Protein AF-I2Q8H4-F1 (afdb_monomer)

Mean predicted aligned error: 9.24 Å

Solvent-accessible surface area (backbone atoms only — not comparable to full-atom values): 9081 Å² total; per-residue (Å²): 137,84,80,82,75,83,84,77,71,78,81,78,72,51,27,61,53,22,25,52,50,43,38,54,47,70,70,31,62,71,54,42,60,50,36,72,70,69,78,49,71,54,50,56,51,51,50,57,32,46,70,39,22,42,71,36,86,53,64,65,53,25,13,58,38,63,48,64,66,92,49,99,70,71,57,68,69,54,56,49,41,23,52,50,35,52,52,40,45,76,37,69,50,54,69,72,57,47,51,44,61,73,73,58,56,62,38,49,61,64,56,32,50,51,30,48,52,49,50,60,50,44,73,69,32,66,68,53,43,51,36,36,76,69,62,32,62,67,46,41,26,54,51,50,57,32,49,51,51,56,71,42,52,62,52,77,78,79,84,123

pLDDT: mean 84.38, std 12.55, range [38.41, 96.88]

Structure (mmCIF, N/CA/C/O backbone):
data_AF-I2Q8H4-F1
#
_entry.id   AF-I2Q8H4-F1
#
loop_
_atom_site.group_PDB
_atom_site.id
_atom_site.type_symbol
_atom_site.label_atom_id
_atom_site.label_alt_id
_atom_site.label_comp_id
_atom_site.label_asym_id
_atom_site.label_entity_id
_atom_site.label_seq_id
_atom_site.pdbx_PDB_ins_code
_atom_site.Cartn_x
_atom_site.Cartn_y
_atom_site.Cartn_z
_atom_site.occupancy
_atom_site.B_iso_or_equiv
_atom_site.auth_seq_id
_atom_site.auth_comp_id
_atom_site.auth_asym_id
_atom_site.auth_atom_id
_atom_site.pdbx_PDB_model_num
ATOM 1 N N . MET A 1 1 ? 1.848 -14.559 -56.589 1.00 42.25 1 MET A N 1
ATOM 2 C CA . MET A 1 1 ? 2.953 -14.254 -55.659 1.00 42.25 1 MET A CA 1
ATOM 3 C C . MET A 1 1 ? 2.357 -13.409 -54.553 1.00 42.25 1 MET A C 1
ATOM 5 O O . MET A 1 1 ? 2.029 -12.260 -54.800 1.00 42.25 1 MET A O 1
ATOM 9 N N . THR A 1 2 ? 2.059 -14.014 -53.408 1.00 45.06 2 THR A N 1
ATOM 10 C CA . THR A 1 2 ? 1.547 -13.309 -52.228 1.00 45.06 2 THR A CA 1
ATOM 11 C C . THR A 1 2 ? 2.749 -12.863 -51.408 1.00 45.06 2 THR A C 1
ATOM 13 O O . THR A 1 2 ? 3.544 -13.693 -50.973 1.00 45.06 2 THR A O 1
ATOM 16 N N . GLU A 1 3 ? 2.917 -11.553 -51.277 1.00 45.91 3 GLU A N 1
ATOM 17 C CA . GLU A 1 3 ? 3.974 -10.923 -50.488 1.00 45.91 3 GLU A CA 1
ATOM 18 C C . GLU A 1 3 ? 3.728 -11.195 -48.988 1.00 45.91 3 GLU A C 1
ATOM 20 O O . GLU A 1 3 ? 2.587 -11.054 -48.532 1.00 45.91 3 GLU A O 1
ATOM 25 N N . PRO A 1 4 ? 4.730 -11.644 -48.209 1.00 49.03 4 PRO A N 1
ATOM 26 C CA . PRO A 1 4 ? 4.545 -11.887 -46.785 1.00 49.03 4 PRO A CA 1
ATOM 27 C C . PRO A 1 4 ? 4.414 -10.550 -46.046 1.00 49.03 4 PRO A C 1
ATOM 29 O O . PRO A 1 4 ? 5.318 -9.718 -46.084 1.00 49.03 4 PRO A O 1
ATOM 32 N N . GLN A 1 5 ? 3.282 -10.348 -45.366 1.00 43.72 5 GLN A N 1
ATOM 33 C CA . GLN A 1 5 ? 3.080 -9.185 -44.502 1.00 43.72 5 GLN A CA 1
ATOM 34 C C . GLN A 1 5 ? 4.113 -9.190 -43.359 1.00 43.72 5 GLN A C 1
ATOM 36 O O . GLN A 1 5 ? 4.348 -10.247 -42.762 1.00 43.72 5 GLN A O 1
ATOM 41 N N . PRO A 1 6 ? 4.721 -8.038 -43.022 1.00 51.84 6 PRO A N 1
ATOM 42 C CA . PRO A 1 6 ? 5.636 -7.943 -41.895 1.00 51.84 6 PRO A CA 1
ATOM 43 C C . PRO A 1 6 ? 4.886 -8.247 -40.596 1.00 51.84 6 PRO A C 1
ATOM 45 O O . PRO A 1 6 ? 3.866 -7.632 -40.280 1.00 51.84 6 PRO A O 1
ATOM 48 N N . ILE A 1 7 ? 5.405 -9.213 -39.842 1.00 47.25 7 ILE A N 1
ATOM 49 C CA . ILE A 1 7 ? 4.930 -9.553 -38.504 1.00 47.25 7 ILE A CA 1
ATOM 50 C C . ILE A 1 7 ? 5.261 -8.349 -37.614 1.00 47.25 7 ILE A C 1
ATOM 52 O O . ILE A 1 7 ? 6.420 -8.135 -37.266 1.00 47.25 7 ILE A O 1
ATOM 56 N N . GLN A 1 8 ? 4.269 -7.518 -37.295 1.00 44.16 8 GLN A N 1
ATOM 57 C CA . GLN A 1 8 ? 4.450 -6.441 -36.326 1.00 44.16 8 GLN A CA 1
ATOM 58 C C . GLN A 1 8 ? 4.549 -7.072 -34.935 1.00 44.16 8 GLN A C 1
ATOM 60 O O . GLN A 1 8 ? 3.549 -7.516 -34.371 1.00 44.16 8 GLN A O 1
ATOM 65 N N . THR A 1 9 ? 5.762 -7.161 -34.394 1.00 48.53 9 THR A N 1
ATOM 66 C CA . THR A 1 9 ? 5.971 -7.464 -32.976 1.00 48.53 9 THR A CA 1
ATOM 67 C C . THR A 1 9 ? 5.245 -6.392 -32.155 1.00 48.53 9 THR A C 1
ATOM 69 O O . THR A 1 9 ? 5.394 -5.210 -32.482 1.00 48.53 9 THR A O 1
ATOM 72 N N . PRO A 1 10 ? 4.462 -6.749 -31.118 1.00 57.88 10 PRO A N 1
ATOM 73 C CA . PRO A 1 10 ? 3.866 -5.755 -30.234 1.00 57.88 10 PRO A CA 1
ATOM 74 C C . PRO A 1 10 ? 4.953 -4.798 -29.721 1.00 57.88 10 PRO A C 1
ATOM 76 O O . PRO A 1 10 ? 6.049 -5.272 -29.395 1.00 57.88 10 PRO A O 1
ATOM 79 N N . PRO A 1 11 ? 4.698 -3.479 -29.668 1.00 69.81 11 PRO A N 1
ATOM 80 C CA . PRO A 1 11 ? 5.665 -2.535 -29.126 1.00 69.81 11 PRO A CA 1
ATOM 81 C C . PRO A 1 11 ? 6.054 -2.947 -27.702 1.00 69.81 11 PRO A C 1
ATOM 83 O O . PRO A 1 11 ? 5.214 -3.397 -26.920 1.00 69.81 11 PRO A O 1
ATOM 86 N N . ALA A 1 12 ? 7.345 -2.832 -27.384 1.00 77.38 12 ALA A N 1
ATOM 87 C CA . ALA A 1 12 ? 7.829 -3.073 -26.031 1.00 77.38 12 ALA A CA 1
ATOM 88 C C . ALA A 1 12 ? 7.147 -2.090 -25.058 1.00 77.38 12 ALA A C 1
ATOM 90 O O . ALA A 1 12 ? 6.966 -0.927 -25.431 1.00 77.38 12 ALA A O 1
ATOM 91 N N . PRO A 1 13 ? 6.781 -2.526 -23.838 1.00 85.50 13 PRO A N 1
ATOM 92 C CA . PRO A 1 13 ? 6.134 -1.648 -22.873 1.00 85.50 13 PRO A CA 1
ATOM 93 C C . PRO A 1 13 ? 7.070 -0.498 -22.495 1.00 85.50 13 PRO A C 1
ATOM 95 O O . PRO A 1 13 ? 8.285 -0.672 -22.362 1.00 85.50 13 PRO A O 1
ATOM 98 N N . THR A 1 14 ? 6.499 0.683 -22.308 1.00 90.31 14 THR A N 1
ATOM 99 C CA . THR A 1 14 ? 7.182 1.834 -21.716 1.00 90.31 14 THR A CA 1
ATOM 100 C C . THR A 1 14 ? 7.522 1.566 -20.239 1.00 90.31 14 THR A C 1
ATOM 102 O O . THR A 1 14 ? 6.947 0.662 -19.626 1.00 90.31 14 THR A O 1
ATOM 105 N N . PRO A 1 15 ? 8.446 2.335 -19.625 1.00 87.38 15 PRO A N 1
ATOM 106 C CA . PRO A 1 15 ? 8.759 2.213 -18.199 1.00 87.38 15 PRO A CA 1
ATOM 107 C C . PRO A 1 15 ? 7.532 2.249 -17.283 1.00 87.38 15 PRO A C 1
ATOM 109 O O . PRO A 1 15 ? 7.414 1.402 -16.401 1.00 87.38 15 PRO A O 1
ATOM 112 N N . ASP A 1 16 ? 6.596 3.165 -17.526 1.00 84.38 16 ASP A N 1
ATOM 113 C CA . ASP A 1 16 ? 5.398 3.312 -16.693 1.00 84.38 16 ASP A CA 1
ATOM 114 C C . ASP A 1 16 ? 4.396 2.170 -16.924 1.00 84.38 16 ASP A C 1
ATOM 116 O O . ASP A 1 16 ? 3.807 1.654 -15.974 1.00 84.38 16 ASP A O 1
ATOM 120 N N . GLU A 1 17 ? 4.264 1.684 -18.162 1.00 87.19 17 GLU A N 1
ATOM 121 C CA . GLU A 1 17 ? 3.466 0.487 -18.463 1.00 87.19 17 GLU A CA 1
ATOM 122 C C . GLU A 1 17 ? 4.059 -0.773 -17.819 1.00 87.19 17 GLU A C 1
ATOM 124 O O . GLU A 1 17 ? 3.317 -1.645 -17.365 1.00 87.19 17 GLU A O 1
ATOM 129 N N . ALA A 1 18 ? 5.388 -0.880 -17.739 1.00 88.56 18 ALA A N 1
ATOM 130 C CA . ALA A 1 18 ? 6.047 -1.992 -17.063 1.00 88.56 18 ALA A CA 1
ATOM 131 C C . ALA A 1 18 ? 5.812 -1.960 -15.546 1.00 88.56 18 ALA A C 1
ATOM 133 O O . ALA A 1 18 ? 5.579 -3.012 -14.946 1.00 88.56 18 ALA A O 1
ATOM 134 N N . VAL A 1 19 ? 5.820 -0.771 -14.934 1.00 86.44 19 VAL A N 1
ATOM 135 C CA . VAL A 1 19 ? 5.466 -0.582 -13.519 1.00 86.44 19 VAL A CA 1
ATOM 136 C C . VAL A 1 19 ? 4.012 -0.983 -13.261 1.00 86.44 19 VAL A C 1
ATOM 138 O O . VAL A 1 19 ? 3.763 -1.809 -12.381 1.00 86.44 19 VAL A O 1
ATOM 141 N N . ALA A 1 20 ? 3.070 -0.479 -14.064 1.00 87.00 20 ALA A N 1
ATOM 142 C CA . ALA A 1 20 ? 1.653 -0.824 -13.945 1.00 87.00 20 ALA A CA 1
ATOM 143 C C . ALA A 1 20 ? 1.429 -2.336 -14.094 1.00 87.00 20 ALA A C 1
ATOM 145 O O . ALA A 1 20 ? 0.773 -2.966 -13.264 1.00 87.00 20 ALA A O 1
ATOM 146 N N . LYS A 1 21 ? 2.073 -2.957 -15.088 1.00 89.75 21 LYS A N 1
ATOM 147 C CA . LYS A 1 21 ? 1.983 -4.403 -15.298 1.00 89.75 21 LYS A CA 1
ATOM 148 C C . LYS A 1 21 ? 2.563 -5.196 -14.125 1.00 89.75 21 LYS A C 1
ATOM 150 O O . LYS A 1 21 ? 1.980 -6.201 -13.730 1.00 89.75 21 LYS A O 1
ATOM 155 N N . LEU A 1 22 ? 3.682 -4.768 -13.536 1.00 89.38 22 LEU A N 1
ATOM 156 C CA . LEU A 1 22 ? 4.223 -5.404 -12.329 1.00 89.38 22 LEU A CA 1
ATOM 157 C C . LEU A 1 22 ? 3.271 -5.287 -11.135 1.00 89.38 22 LEU A C 1
ATOM 159 O O . LEU A 1 22 ? 3.144 -6.248 -10.373 1.00 89.38 22 LEU A O 1
ATOM 163 N N . ALA A 1 23 ? 2.607 -4.143 -10.965 1.00 85.12 23 ALA A N 1
ATOM 164 C CA . ALA A 1 23 ? 1.611 -3.956 -9.915 1.00 85.12 23 ALA A CA 1
ATOM 165 C C . ALA A 1 23 ? 0.420 -4.914 -10.098 1.00 85.12 23 ALA A C 1
ATOM 167 O O . ALA A 1 23 ? 0.043 -5.594 -9.142 1.00 85.12 23 ALA A O 1
ATOM 168 N N . ASP A 1 24 ? -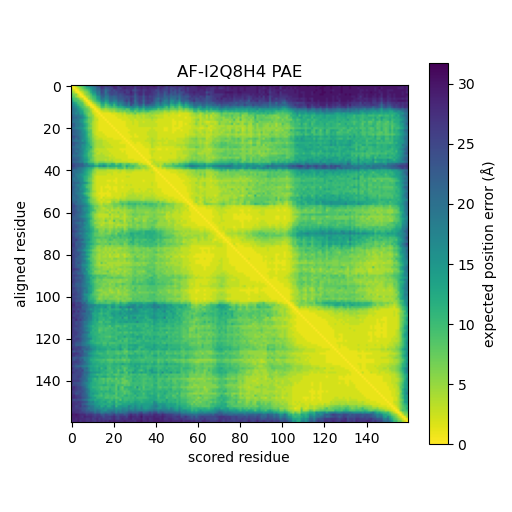0.092 -5.048 -11.323 1.00 86.94 24 ASP A N 1
ATOM 169 C CA . ASP A 1 24 ? -1.190 -5.964 -11.654 1.00 86.94 24 ASP A CA 1
ATOM 170 C C . ASP A 1 24 ? -0.810 -7.436 -11.437 1.00 86.94 24 ASP A C 1
ATOM 172 O O . ASP A 1 24 ? -1.553 -8.196 -10.812 1.00 86.94 24 ASP A O 1
ATOM 176 N N . LEU A 1 25 ? 0.374 -7.849 -11.905 1.00 88.94 25 LEU A N 1
ATOM 177 C CA . LEU A 1 25 ? 0.863 -9.223 -11.751 1.00 88.94 25 LEU A CA 1
ATOM 178 C C . LEU A 1 25 ? 1.020 -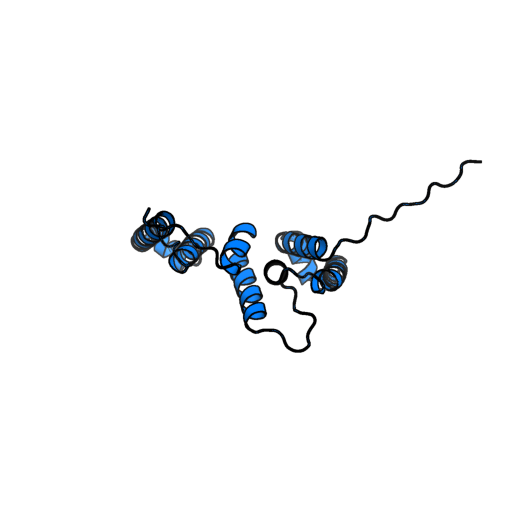9.616 -10.278 1.00 88.94 25 LEU A C 1
ATOM 180 O O . LEU A 1 25 ? 0.683 -10.738 -9.901 1.00 88.94 25 LEU A O 1
ATOM 184 N N . ARG A 1 26 ? 1.474 -8.690 -9.427 1.00 83.56 26 ARG A N 1
ATOM 185 C CA . ARG A 1 26 ? 1.598 -8.915 -7.976 1.00 83.56 26 ARG A CA 1
ATOM 186 C C . ARG A 1 26 ? 0.253 -9.013 -7.257 1.00 83.56 26 ARG A C 1
ATOM 188 O O . ARG A 1 26 ? 0.199 -9.592 -6.176 1.00 83.56 26 ARG A O 1
ATOM 195 N N . SER A 1 27 ? -0.814 -8.469 -7.832 1.00 80.06 27 SER A N 1
ATOM 196 C CA . SER A 1 27 ? -2.180 -8.652 -7.327 1.00 80.06 27 SER A CA 1
ATOM 197 C C . SER A 1 27 ? -2.809 -9.968 -7.805 1.00 80.06 27 SER A C 1
ATOM 199 O O . SER A 1 27 ? -3.830 -10.397 -7.271 1.00 80.06 27 SER A O 1
ATOM 201 N N . ASN A 1 28 ? -2.200 -10.652 -8.781 1.00 85.88 28 ASN A N 1
ATOM 202 C CA . ASN A 1 28 ? -2.651 -11.951 -9.266 1.00 85.88 28 ASN A CA 1
ATOM 203 C C . ASN A 1 28 ? -2.060 -13.092 -8.418 1.00 85.88 28 ASN A C 1
ATOM 205 O O . ASN A 1 28 ? -0.853 -13.362 -8.437 1.00 85.88 28 ASN A O 1
ATOM 209 N N . LYS A 1 29 ? -2.937 -13.801 -7.696 1.00 86.31 29 LYS A N 1
ATOM 210 C CA . LYS A 1 29 ? -2.544 -14.900 -6.807 1.00 86.31 29 LYS A CA 1
ATOM 211 C C . LYS A 1 29 ? -1.890 -16.062 -7.557 1.00 86.31 29 LYS A C 1
ATOM 213 O O . LYS A 1 29 ? -0.832 -16.526 -7.141 1.00 86.31 29 LYS A O 1
ATOM 218 N N . ASP A 1 30 ? -2.480 -16.509 -8.661 1.00 88.62 30 ASP A N 1
ATOM 219 C CA . ASP A 1 30 ? -1.964 -17.649 -9.426 1.00 88.62 30 ASP A CA 1
ATOM 220 C C . ASP A 1 30 ? -0.599 -17.333 -10.039 1.00 88.62 30 ASP A C 1
ATOM 222 O O . ASP A 1 30 ? 0.300 -18.178 -10.069 1.00 88.62 30 ASP A O 1
ATOM 226 N N . TRP A 1 31 ? -0.418 -16.099 -10.512 1.00 90.75 31 TRP A N 1
ATOM 227 C CA . TRP A 1 31 ? 0.877 -15.641 -11.000 1.00 90.75 31 TRP A CA 1
ATOM 228 C C . TRP A 1 31 ? 1.915 -15.643 -9.873 1.00 90.75 31 TRP A C 1
ATOM 230 O O . TRP A 1 31 ? 2.995 -16.212 -10.042 1.00 90.75 31 TRP A O 1
ATOM 240 N N . THR A 1 32 ? 1.564 -15.094 -8.707 1.00 88.56 32 THR A N 1
ATOM 241 C CA . THR A 1 32 ? 2.452 -15.001 -7.538 1.00 88.56 32 THR A CA 1
ATOM 242 C C . THR A 1 32 ? 2.847 -16.379 -7.011 1.00 88.56 32 THR A C 1
ATOM 244 O O . THR A 1 32 ? 4.030 -16.643 -6.803 1.00 88.56 32 THR A O 1
ATOM 247 N N . ASP A 1 33 ? 1.894 -17.301 -6.874 1.00 89.38 33 ASP A N 1
ATOM 248 C CA . ASP A 1 33 ? 2.154 -18.674 -6.432 1.00 89.38 33 ASP A CA 1
ATOM 249 C C . ASP A 1 33 ? 3.119 -19.402 -7.385 1.00 89.38 33 ASP A C 1
ATOM 251 O O . ASP A 1 33 ? 3.960 -20.189 -6.949 1.00 89.38 33 ASP A O 1
ATOM 255 N N . ASN A 1 34 ? 3.024 -19.151 -8.695 1.00 87.62 34 ASN A N 1
ATOM 256 C CA . ASN A 1 34 ? 3.934 -19.737 -9.682 1.00 87.62 34 ASN A CA 1
ATOM 257 C C . ASN A 1 34 ? 5.300 -19.045 -9.717 1.00 87.62 34 ASN A C 1
ATOM 259 O O . ASN A 1 34 ? 6.317 -19.721 -9.866 1.00 87.62 34 ASN A O 1
ATOM 263 N N . PHE A 1 35 ? 5.342 -17.729 -9.521 1.00 89.81 35 PHE A N 1
ATOM 264 C CA . PHE A 1 35 ? 6.582 -16.977 -9.363 1.00 89.81 35 PHE A CA 1
ATOM 265 C C . PHE A 1 35 ? 7.389 -17.470 -8.148 1.00 89.81 35 PHE A C 1
ATOM 267 O O . PHE A 1 35 ? 8.585 -17.736 -8.271 1.00 89.81 35 PHE A O 1
ATOM 274 N N . LEU A 1 36 ? 6.733 -17.692 -7.003 1.00 89.75 36 LEU A N 1
ATOM 275 C CA . LEU A 1 36 ? 7.368 -18.150 -5.758 1.00 89.75 36 LEU A CA 1
ATOM 276 C C . LEU A 1 36 ? 7.951 -19.570 -5.836 1.00 89.75 36 LEU A C 1
ATOM 278 O O . LEU A 1 36 ? 8.869 -19.892 -5.085 1.00 89.75 36 LEU A O 1
ATOM 282 N N . LYS A 1 37 ? 7.484 -20.412 -6.767 1.00 90.56 37 LYS A N 1
ATOM 283 C CA . LYS A 1 37 ? 8.083 -21.736 -7.036 1.00 90.56 37 LYS A CA 1
ATOM 284 C C . LYS A 1 37 ? 9.467 -21.642 -7.695 1.00 90.56 37 LYS A C 1
ATOM 286 O O . LYS A 1 37 ? 10.174 -22.643 -7.782 1.00 90.56 37 LYS A O 1
ATOM 291 N N . GLY A 1 38 ? 9.871 -20.453 -8.141 1.00 76.94 38 GLY A N 1
ATOM 292 C CA . GLY A 1 38 ? 11.274 -20.095 -8.338 1.00 76.94 38 GLY A CA 1
ATOM 293 C C . GLY A 1 38 ? 11.883 -20.410 -9.701 1.00 76.94 38 GLY A C 1
ATOM 294 O O . GLY A 1 38 ? 12.986 -19.945 -9.952 1.00 76.94 38 GLY A O 1
ATOM 295 N N . ASN A 1 39 ? 11.202 -21.125 -10.603 1.00 66.75 39 ASN A N 1
ATOM 296 C CA . ASN A 1 39 ? 11.687 -21.371 -11.967 1.00 66.75 39 ASN A CA 1
ATOM 297 C C . ASN A 1 39 ? 10.511 -21.536 -12.939 1.00 66.75 39 ASN A C 1
ATOM 299 O O . ASN A 1 39 ? 9.897 -22.598 -13.014 1.00 66.75 39 ASN A O 1
ATOM 303 N N . GLY A 1 40 ? 10.192 -20.477 -13.684 1.00 83.44 40 GLY A N 1
ATOM 304 C CA . GLY A 1 40 ? 9.094 -20.468 -14.648 1.00 83.44 40 GLY A CA 1
ATOM 305 C C . GLY A 1 40 ? 9.064 -19.191 -15.492 1.00 83.44 40 GLY A C 1
ATOM 306 O O . GLY A 1 40 ? 9.829 -18.258 -15.219 1.00 83.44 40 GLY A O 1
ATOM 307 N N . PRO A 1 41 ? 8.183 -19.119 -16.505 1.00 88.12 41 PRO A N 1
ATOM 308 C CA . PRO A 1 41 ? 8.034 -17.938 -17.357 1.00 88.12 41 PRO A CA 1
ATOM 309 C C . PRO A 1 41 ? 7.726 -16.658 -16.562 1.00 88.12 41 PRO A C 1
ATOM 311 O O . PRO A 1 41 ? 8.131 -15.579 -16.979 1.00 88.12 41 PRO A O 1
ATOM 314 N N . GLN A 1 42 ? 7.118 -16.772 -15.378 1.00 90.75 42 GLN A N 1
ATOM 315 C CA . GLN A 1 42 ? 6.835 -15.656 -14.470 1.00 90.75 42 GLN A CA 1
ATOM 316 C C . GLN A 1 42 ? 8.111 -14.996 -13.929 1.00 90.75 42 GLN A C 1
ATOM 318 O O . GLN A 1 42 ? 8.153 -13.781 -13.772 1.00 90.75 42 GLN A O 1
ATOM 323 N N . VAL A 1 43 ? 9.178 -15.766 -13.676 1.00 89.62 43 VAL A N 1
ATOM 324 C CA . VAL A 1 43 ? 10.464 -15.207 -13.217 1.00 89.62 43 VAL A CA 1
ATOM 325 C C . VAL A 1 43 ? 11.135 -14.420 -14.342 1.00 89.62 43 VAL A C 1
ATOM 327 O O . VAL A 1 43 ? 11.692 -13.351 -14.100 1.00 89.62 43 VAL A O 1
ATOM 330 N N . ALA A 1 44 ? 11.063 -14.926 -15.576 1.00 89.06 44 ALA A N 1
ATOM 331 C CA . ALA A 1 44 ? 11.578 -14.228 -16.752 1.00 89.06 44 ALA A CA 1
ATOM 332 C C . ALA A 1 44 ? 10.769 -12.956 -17.055 1.00 89.06 44 ALA A C 1
ATOM 334 O O . ALA A 1 44 ? 11.358 -11.902 -17.290 1.00 89.06 44 ALA A O 1
ATOM 335 N N . GLU A 1 45 ? 9.437 -13.033 -16.977 1.00 90.69 45 GLU A N 1
ATOM 336 C CA . GLU A 1 45 ? 8.542 -11.883 -17.133 1.00 90.69 45 GLU A CA 1
ATOM 337 C C . GLU A 1 45 ? 8.818 -10.817 -16.067 1.00 90.69 45 GLU A C 1
ATOM 339 O O . GLU A 1 45 ? 9.006 -9.650 -16.403 1.00 90.69 45 GLU A O 1
ATOM 344 N N . PHE A 1 46 ? 8.934 -11.214 -14.797 1.00 90.88 46 PHE A N 1
ATOM 345 C CA . PHE A 1 46 ? 9.267 -10.304 -13.705 1.00 90.88 46 PHE A CA 1
ATOM 346 C C . PHE A 1 46 ? 10.604 -9.593 -13.926 1.00 90.88 46 PHE A C 1
ATOM 348 O O . PHE A 1 46 ? 10.679 -8.379 -13.752 1.00 90.88 46 PHE A O 1
ATOM 355 N N . ARG A 1 47 ? 11.655 -10.326 -14.322 1.00 88.69 47 ARG A N 1
ATOM 356 C CA . ARG A 1 47 ? 12.976 -9.739 -14.604 1.00 88.69 47 ARG A CA 1
ATOM 357 C C . ARG A 1 47 ? 12.899 -8.732 -15.747 1.00 88.69 47 ARG A C 1
ATOM 359 O O . ARG A 1 47 ? 13.326 -7.597 -15.570 1.00 88.69 47 ARG A O 1
ATOM 366 N N . SER A 1 48 ? 12.284 -9.118 -16.864 1.00 90.62 48 SER A N 1
ATOM 367 C CA . SER A 1 48 ? 12.151 -8.254 -18.039 1.00 90.62 48 SER A CA 1
ATOM 368 C C . SER A 1 48 ? 11.366 -6.977 -17.733 1.00 90.62 48 SER A C 1
ATOM 370 O O . SER A 1 48 ? 11.803 -5.886 -18.092 1.00 90.62 48 SER A O 1
ATOM 372 N N . LEU A 1 49 ? 10.237 -7.085 -17.027 1.00 91.25 49 LEU A N 1
ATOM 373 C CA . LEU A 1 49 ? 9.455 -5.913 -16.642 1.00 91.25 49 LEU A CA 1
ATOM 374 C C . LEU A 1 49 ? 10.191 -5.055 -15.613 1.00 91.25 49 LEU A C 1
ATOM 376 O O . LEU A 1 49 ? 10.141 -3.835 -15.713 1.00 91.25 49 LEU A O 1
ATOM 380 N N . SER A 1 50 ? 10.913 -5.663 -14.667 1.00 88.44 50 SER A N 1
ATOM 381 C CA . SER A 1 50 ? 11.694 -4.919 -13.670 1.00 88.44 50 SER A CA 1
ATOM 382 C C . SER A 1 50 ? 12.802 -4.093 -14.323 1.00 88.44 50 SER A C 1
ATOM 384 O O . SER A 1 50 ? 12.957 -2.923 -13.990 1.00 88.44 50 SER A O 1
ATOM 386 N N . GLU A 1 51 ? 13.525 -4.646 -15.300 1.00 89.38 51 GLU A N 1
ATOM 387 C CA . GLU A 1 51 ? 14.571 -3.929 -16.049 1.00 89.38 51 GLU A CA 1
ATOM 388 C C . GLU A 1 51 ? 14.038 -2.691 -16.790 1.00 89.38 51 GLU A C 1
ATOM 390 O O . GLU A 1 51 ? 14.736 -1.682 -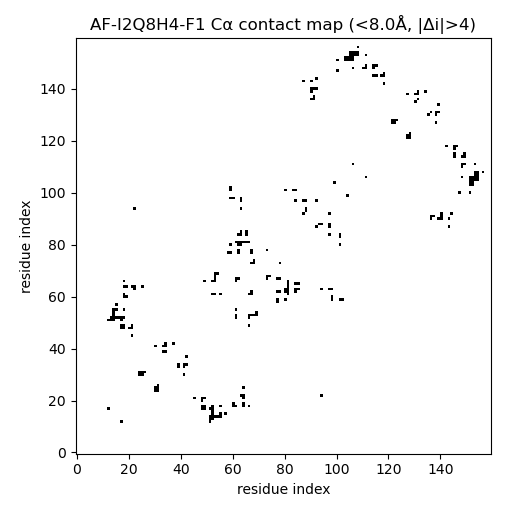16.921 1.00 89.38 51 GLU A O 1
ATOM 395 N N . ILE A 1 52 ? 12.792 -2.750 -17.265 1.00 89.25 52 ILE A N 1
ATOM 396 C CA . ILE A 1 52 ? 12.123 -1.629 -17.932 1.00 89.25 52 ILE A CA 1
ATOM 397 C C . ILE A 1 52 ? 11.592 -0.630 -16.891 1.00 89.25 52 ILE A C 1
ATOM 399 O O . ILE A 1 52 ? 11.820 0.573 -17.014 1.00 89.25 52 ILE A O 1
ATOM 403 N N . ALA A 1 53 ? 10.952 -1.131 -15.833 1.00 88.38 53 ALA A N 1
ATOM 404 C CA . ALA A 1 53 ? 10.323 -0.354 -14.768 1.00 88.38 53 ALA A CA 1
ATOM 405 C C . ALA A 1 53 ? 11.315 0.463 -13.928 1.00 88.38 53 ALA A C 1
ATOM 407 O O . ALA A 1 53 ? 10.975 1.545 -13.450 1.00 88.38 53 ALA A O 1
ATOM 408 N N . ILE A 1 54 ? 12.558 -0.007 -13.769 1.00 86.31 54 ILE A N 1
ATOM 409 C CA . ILE A 1 54 ? 13.620 0.724 -13.057 1.00 86.31 54 ILE A CA 1
ATOM 410 C C . ILE A 1 54 ? 13.829 2.134 -13.641 1.00 86.31 54 ILE A C 1
ATOM 412 O O . ILE A 1 54 ? 14.149 3.062 -12.893 1.00 86.31 54 ILE A O 1
ATOM 416 N N . LYS A 1 55 ? 13.575 2.307 -14.947 1.00 86.38 55 LYS A N 1
ATOM 417 C CA . LYS A 1 55 ? 13.711 3.572 -15.687 1.00 86.38 55 LYS A CA 1
ATOM 418 C C . LYS A 1 55 ? 12.513 4.516 -15.535 1.00 86.38 55 LYS A C 1
ATOM 420 O O . LYS A 1 55 ? 12.551 5.608 -16.099 1.00 86.38 55 LYS A O 1
ATOM 425 N N . SER A 1 56 ? 11.451 4.114 -14.833 1.00 84.56 56 SER A N 1
ATOM 426 C CA . SER A 1 56 ? 10.307 4.993 -14.578 1.00 84.56 56 SER A CA 1
ATOM 427 C C . SER A 1 56 ? 10.712 6.150 -13.660 1.00 84.56 56 SER A C 1
ATOM 429 O O . SER A 1 56 ? 11.504 5.984 -12.728 1.00 84.56 56 SER A O 1
ATOM 431 N N . GLY A 1 57 ? 10.163 7.333 -13.939 1.00 82.44 57 GLY A N 1
ATOM 432 C CA . GLY A 1 57 ? 10.344 8.521 -13.107 1.00 82.44 57 GLY A CA 1
ATOM 433 C C . GLY A 1 57 ? 9.387 8.584 -11.911 1.00 82.44 57 GLY A C 1
ATOM 434 O O . GLY A 1 57 ? 9.637 9.351 -10.981 1.00 82.44 57 GLY A O 1
ATOM 435 N N . ASP A 1 58 ? 8.310 7.791 -11.904 1.00 87.38 58 ASP A N 1
ATOM 436 C CA . ASP A 1 58 ? 7.324 7.789 -10.820 1.00 87.38 58 ASP A CA 1
ATOM 437 C C . ASP A 1 58 ? 7.786 6.877 -9.676 1.00 87.38 58 ASP A C 1
ATOM 439 O O . ASP A 1 58 ? 7.631 5.654 -9.690 1.00 87.38 58 ASP A O 1
ATOM 443 N N . ARG A 1 59 ? 8.374 7.496 -8.650 1.00 87.25 59 ARG A N 1
ATOM 444 C CA . ARG A 1 59 ? 8.918 6.777 -7.491 1.00 87.25 59 ARG A CA 1
ATOM 445 C C . ARG A 1 59 ? 7.842 6.086 -6.657 1.00 87.25 59 ARG A C 1
ATOM 447 O O . ARG A 1 59 ? 8.126 5.045 -6.071 1.00 87.25 59 ARG A O 1
ATOM 454 N N . ILE A 1 60 ? 6.625 6.632 -6.608 1.00 88.81 60 ILE A N 1
ATOM 455 C CA . ILE A 1 60 ? 5.522 6.029 -5.851 1.00 88.81 60 ILE A CA 1
ATOM 456 C C . ILE A 1 60 ? 5.045 4.768 -6.560 1.00 88.81 60 ILE A C 1
ATOM 458 O O . ILE A 1 60 ? 4.932 3.720 -5.930 1.00 88.81 60 ILE A O 1
ATOM 462 N N . GLU A 1 61 ? 4.853 4.831 -7.873 1.00 86.94 61 GLU A N 1
ATOM 463 C CA . GLU A 1 61 ? 4.467 3.662 -8.665 1.00 86.94 61 GLU A CA 1
ATOM 464 C C . GLU A 1 61 ? 5.555 2.584 -8.650 1.00 86.94 61 GLU A C 1
ATOM 466 O O . GLU A 1 61 ? 5.262 1.405 -8.432 1.00 86.94 61 GLU A O 1
ATOM 471 N N . LYS A 1 62 ? 6.835 2.970 -8.741 1.00 89.94 62 LYS A N 1
ATOM 472 C CA . LYS A 1 62 ? 7.949 2.035 -8.519 1.00 89.94 62 LYS A CA 1
ATOM 473 C C .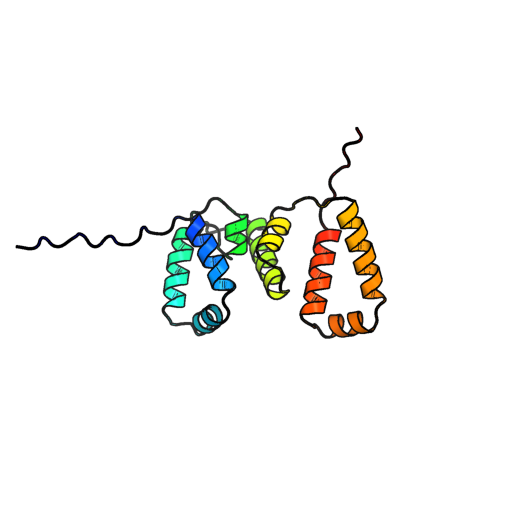 LYS A 1 62 ? 7.880 1.383 -7.142 1.00 89.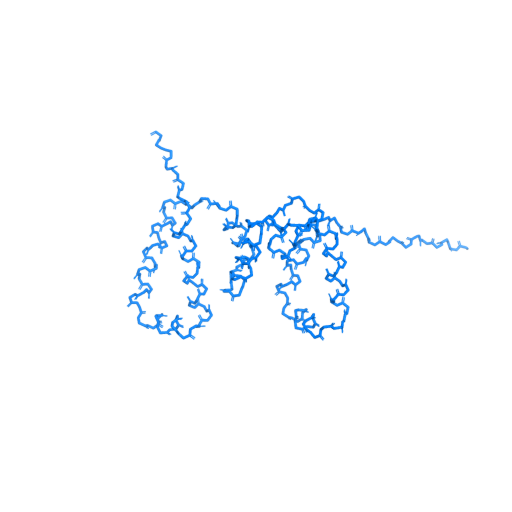94 62 LYS A C 1
ATOM 475 O O . LYS A 1 62 ? 8.072 0.172 -7.039 1.00 89.94 62 LYS A O 1
ATOM 480 N N . ALA A 1 63 ? 7.594 2.151 -6.092 1.00 91.12 63 ALA A N 1
ATOM 481 C CA . ALA A 1 63 ? 7.487 1.614 -4.742 1.00 91.12 63 ALA A CA 1
ATOM 482 C C . ALA A 1 63 ? 6.326 0.614 -4.615 1.00 91.12 63 ALA A C 1
ATOM 484 O O . ALA A 1 63 ? 6.506 -0.478 -4.074 1.00 91.12 63 ALA A O 1
ATOM 485 N N . ILE A 1 64 ? 5.167 0.936 -5.195 1.00 89.00 64 ILE A N 1
ATOM 486 C CA . ILE A 1 64 ? 3.997 0.049 -5.264 1.00 89.00 64 ILE A CA 1
ATOM 487 C C . ILE A 1 64 ? 4.339 -1.253 -5.994 1.00 89.00 64 ILE A C 1
ATOM 489 O O . ILE A 1 64 ? 4.020 -2.338 -5.497 1.00 89.00 64 ILE A O 1
ATOM 493 N N . ALA A 1 65 ? 5.033 -1.170 -7.129 1.00 87.62 65 ALA A N 1
ATOM 494 C CA . ALA A 1 65 ? 5.498 -2.325 -7.896 1.00 87.62 65 ALA A CA 1
ATOM 495 C C . ALA A 1 65 ? 6.678 -3.074 -7.239 1.00 87.62 65 ALA A C 1
ATOM 497 O O . ALA A 1 65 ? 7.107 -4.121 -7.738 1.00 87.62 65 ALA A O 1
ATOM 498 N N . GLY A 1 66 ? 7.201 -2.576 -6.114 1.00 88.62 66 GLY A N 1
ATOM 499 C CA . GLY A 1 66 ? 8.347 -3.148 -5.407 1.00 88.62 66 GLY A CA 1
ATOM 500 C C . GLY A 1 66 ? 9.639 -3.097 -6.223 1.00 88.62 66 GLY A C 1
ATOM 501 O O . GLY A 1 66 ? 10.447 -4.023 -6.144 1.00 88.62 66 GLY A O 1
ATOM 502 N N . VAL A 1 67 ? 9.795 -2.065 -7.050 1.00 90.06 67 VAL A N 1
ATOM 503 C CA . VAL A 1 67 ? 10.941 -1.839 -7.933 1.00 90.06 67 VAL A CA 1
ATOM 504 C C . VAL A 1 67 ? 11.946 -0.935 -7.226 1.00 90.06 67 VAL A C 1
ATOM 506 O O . VAL A 1 67 ? 11.616 0.173 -6.802 1.00 90.06 67 VAL A O 1
ATOM 509 N N . LEU A 1 68 ? 13.185 -1.408 -7.113 1.00 88.88 68 LEU A N 1
ATOM 510 C CA . LEU A 1 68 ? 14.295 -0.647 -6.540 1.00 88.88 68 LEU A CA 1
ATOM 511 C C . LEU A 1 68 ? 14.757 0.476 -7.483 1.00 88.88 68 LEU A C 1
ATOM 513 O O . LEU A 1 68 ? 14.491 0.467 -8.687 1.00 88.88 68 LEU A O 1
ATOM 517 N N . ASP A 1 69 ? 15.454 1.462 -6.930 1.00 86.12 69 ASP A N 1
ATOM 518 C CA . ASP A 1 69 ? 16.127 2.484 -7.726 1.00 86.12 69 ASP A CA 1
ATOM 519 C C . ASP A 1 69 ? 17.352 1.907 -8.446 1.00 86.12 69 ASP A C 1
ATOM 521 O O . ASP A 1 69 ? 17.976 0.962 -7.956 1.00 86.12 69 ASP A O 1
ATOM 525 N N . ASP A 1 70 ? 17.706 2.499 -9.594 1.00 83.19 70 ASP A N 1
ATOM 526 C CA . ASP A 1 70 ? 18.909 2.156 -10.371 1.00 83.19 70 ASP A CA 1
ATOM 527 C C . ASP A 1 70 ? 20.171 2.709 -9.692 1.00 83.19 70 ASP A C 1
ATOM 529 O O . ASP A 1 70 ? 20.842 3.620 -10.176 1.00 83.19 70 ASP A O 1
ATOM 533 N N . SER A 1 71 ? 20.421 2.254 -8.468 1.00 82.31 71 SER A N 1
ATOM 534 C CA . SER A 1 71 ? 21.494 2.756 -7.625 1.00 82.31 71 SER A CA 1
ATOM 535 C C . SER A 1 71 ? 21.983 1.662 -6.679 1.00 82.31 71 SER A C 1
ATOM 537 O O . SER A 1 71 ? 21.171 0.950 -6.079 1.00 82.31 71 SER A O 1
ATOM 539 N N . PRO A 1 72 ? 23.306 1.549 -6.458 1.00 83.75 72 PRO A N 1
ATOM 540 C CA . PRO A 1 72 ? 23.845 0.644 -5.446 1.00 83.75 72 PRO A CA 1
ATOM 541 C C . PRO A 1 72 ? 23.399 1.024 -4.026 1.00 83.75 72 PRO A C 1
ATOM 543 O O . PRO A 1 72 ? 23.378 0.171 -3.142 1.00 83.75 72 PRO A O 1
ATOM 546 N N . VAL A 1 73 ? 23.028 2.291 -3.801 1.00 87.31 73 VAL A N 1
ATOM 547 C CA . VAL A 1 73 ? 22.500 2.789 -2.527 1.00 87.31 73 VAL A CA 1
ATOM 548 C C . VAL A 1 73 ? 21.069 3.259 -2.733 1.00 87.31 73 VAL A C 1
ATOM 550 O O . VAL A 1 73 ? 20.808 4.181 -3.505 1.00 87.31 73 VAL A O 1
ATOM 553 N N . GLN A 1 74 ? 20.147 2.614 -2.029 1.00 87.81 74 GLN A N 1
ATOM 554 C CA . GLN A 1 74 ? 18.726 2.927 -2.090 1.00 87.81 74 GLN A CA 1
ATOM 555 C C . GLN A 1 74 ? 18.404 4.083 -1.145 1.00 87.81 74 GLN A C 1
ATOM 557 O O . GLN A 1 74 ? 18.897 4.125 -0.015 1.00 87.81 74 GLN A O 1
ATOM 562 N N . GLU A 1 75 ? 17.557 5.012 -1.584 1.00 88.69 75 GLU A N 1
ATOM 563 C CA . GLU A 1 75 ? 17.050 6.045 -0.687 1.00 88.69 75 GLU A CA 1
ATOM 564 C C . GLU A 1 75 ? 16.157 5.409 0.384 1.00 88.69 75 GLU A C 1
ATOM 566 O O . GLU A 1 75 ? 15.269 4.609 0.080 1.00 88.69 75 GLU A O 1
ATOM 571 N N . SER A 1 76 ? 16.362 5.790 1.646 1.00 86.44 76 SER A N 1
ATOM 572 C CA . SER A 1 76 ? 15.597 5.252 2.775 1.00 86.44 76 SER A CA 1
ATOM 573 C C . SER A 1 76 ? 14.090 5.465 2.621 1.00 86.44 76 SER A C 1
ATOM 575 O O . SER A 1 76 ? 13.329 4.542 2.898 1.00 86.44 76 SER A O 1
ATOM 577 N N . GLY A 1 77 ? 13.663 6.632 2.127 1.00 88.00 77 GLY A N 1
ATOM 578 C CA . GLY A 1 77 ? 12.253 6.924 1.859 1.00 88.00 77 GLY A CA 1
ATOM 579 C C . GLY A 1 77 ? 11.643 5.989 0.811 1.00 88.00 77 GLY A C 1
ATOM 580 O O . GLY A 1 77 ? 10.528 5.505 0.986 1.00 88.00 77 GLY A O 1
ATOM 581 N N . HIS A 1 78 ? 12.396 5.645 -0.238 1.00 90.19 78 HIS A N 1
ATOM 582 C CA . HIS A 1 78 ? 11.932 4.712 -1.271 1.00 90.19 78 HIS A CA 1
ATOM 583 C C . HIS A 1 78 ? 11.759 3.290 -0.727 1.00 90.19 78 HIS A C 1
ATOM 585 O O . HIS A 1 78 ? 10.726 2.657 -0.936 1.00 90.19 78 HIS A O 1
ATOM 591 N N . ILE A 1 79 ? 12.729 2.805 0.054 1.00 91.62 79 ILE A N 1
ATOM 592 C CA . ILE A 1 79 ? 12.638 1.494 0.719 1.00 91.62 79 ILE A CA 1
ATOM 593 C C . ILE A 1 79 ? 11.468 1.445 1.705 1.00 91.62 79 ILE A C 1
ATOM 595 O O . ILE A 1 79 ? 10.746 0.449 1.756 1.00 91.62 79 ILE A O 1
ATOM 599 N N . GLN A 1 80 ? 11.254 2.521 2.464 1.00 89.56 80 GLN A N 1
ATOM 600 C CA . GLN A 1 80 ? 10.104 2.642 3.358 1.00 89.56 80 GLN A CA 1
ATOM 601 C C . GLN A 1 80 ? 8.789 2.563 2.580 1.00 89.56 80 GLN A C 1
ATOM 603 O O . GLN A 1 80 ? 7.898 1.823 2.990 1.00 89.56 80 GLN A O 1
ATOM 608 N N . ASN A 1 81 ? 8.687 3.240 1.434 1.00 91.50 81 ASN A N 1
ATOM 609 C CA . ASN A 1 81 ? 7.496 3.198 0.590 1.00 91.50 81 ASN A CA 1
ATOM 610 C C . ASN A 1 81 ? 7.244 1.804 -0.003 1.00 91.50 81 ASN A C 1
ATOM 612 O O . ASN A 1 81 ? 6.098 1.361 -0.021 1.00 91.50 81 ASN A O 1
ATOM 616 N N . ILE A 1 82 ? 8.287 1.080 -0.428 1.00 92.00 82 ILE A N 1
ATOM 617 C CA . ILE A 1 82 ? 8.161 -0.318 -0.880 1.00 92.00 82 ILE A CA 1
ATOM 618 C C . ILE A 1 82 ? 7.613 -1.198 0.250 1.00 92.00 82 ILE A C 1
ATOM 620 O O . ILE A 1 82 ? 6.669 -1.964 0.044 1.00 92.00 82 ILE A O 1
ATOM 624 N N . GLY A 1 83 ? 8.190 -1.083 1.450 1.00 89.50 83 GLY A N 1
ATOM 625 C CA . GLY A 1 83 ? 7.753 -1.844 2.621 1.00 89.50 83 GLY A CA 1
ATOM 626 C C . GLY A 1 83 ? 6.314 -1.516 3.024 1.00 89.50 83 GLY A C 1
ATOM 627 O O . GLY A 1 83 ? 5.516 -2.421 3.260 1.00 89.50 83 GLY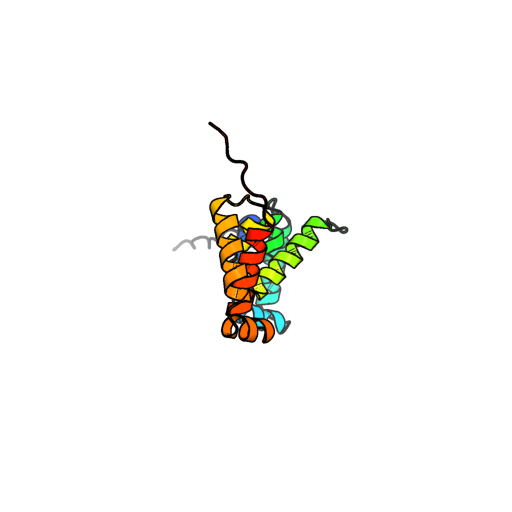 A O 1
ATOM 628 N N . ALA A 1 84 ? 5.957 -0.232 3.036 1.00 88.56 84 ALA A N 1
ATOM 629 C CA . ALA A 1 84 ? 4.604 0.229 3.325 1.00 88.56 84 ALA A CA 1
ATOM 630 C C . ALA A 1 84 ? 3.593 -0.272 2.281 1.00 88.56 84 ALA A C 1
ATOM 632 O O . ALA A 1 84 ? 2.531 -0.764 2.657 1.00 88.56 84 ALA A O 1
ATOM 633 N N . ALA A 1 85 ? 3.928 -0.224 0.987 1.00 90.31 85 ALA A N 1
ATOM 634 C CA . ALA A 1 85 ? 3.081 -0.756 -0.079 1.00 90.31 85 ALA A CA 1
ATOM 635 C C . ALA A 1 85 ? 2.836 -2.264 0.072 1.00 90.31 85 ALA A C 1
ATOM 637 O O . ALA A 1 85 ? 1.711 -2.731 -0.108 1.00 90.31 85 ALA A O 1
ATOM 638 N N . ALA A 1 86 ? 3.879 -3.032 0.405 1.00 89.06 86 ALA A N 1
ATOM 639 C CA . ALA A 1 86 ? 3.764 -4.466 0.649 1.00 89.06 86 ALA A CA 1
ATOM 640 C C . ALA A 1 86 ? 2.840 -4.760 1.841 1.00 89.06 86 ALA A C 1
ATOM 642 O O . ALA A 1 86 ? 1.883 -5.516 1.691 1.00 89.06 86 ALA A O 1
ATOM 643 N N . TRP A 1 87 ? 3.061 -4.089 2.975 1.00 86.12 87 TRP A N 1
ATOM 644 C CA . TRP A 1 87 ? 2.243 -4.249 4.179 1.00 86.12 87 TRP A CA 1
ATOM 645 C C . TRP A 1 87 ? 0.768 -3.876 3.955 1.00 86.12 87 TRP A C 1
ATOM 647 O O . TRP A 1 87 ? -0.131 -4.609 4.366 1.00 86.12 87 TRP A O 1
ATOM 657 N N . LEU A 1 88 ? 0.494 -2.768 3.257 1.00 87.19 88 LEU A N 1
ATOM 658 C CA . LEU A 1 88 ? -0.875 -2.352 2.935 1.00 87.19 88 LEU A CA 1
ATOM 659 C C . LEU A 1 88 ? -1.573 -3.361 2.013 1.00 87.19 88 LEU A C 1
ATOM 661 O O . LEU A 1 88 ? -2.748 -3.668 2.218 1.00 87.19 88 LEU A O 1
ATOM 665 N N . ARG A 1 89 ? -0.855 -3.921 1.032 1.00 86.62 89 ARG A N 1
ATOM 666 C CA . ARG A 1 89 ? -1.389 -4.967 0.150 1.00 86.62 89 ARG A CA 1
ATOM 667 C C . ARG A 1 89 ? -1.715 -6.244 0.923 1.00 86.62 89 ARG A C 1
ATOM 669 O O . ARG A 1 89 ? -2.780 -6.815 0.716 1.00 86.62 89 ARG A O 1
ATOM 676 N N . GLU A 1 90 ? -0.839 -6.671 1.830 1.00 84.31 90 GLU A N 1
ATOM 677 C CA . GLU A 1 90 ? -1.091 -7.816 2.720 1.00 84.31 90 GLU A CA 1
ATOM 678 C C . GLU A 1 90 ? -2.313 -7.586 3.618 1.00 84.31 90 GLU A C 1
ATOM 680 O O . GLU A 1 90 ? -3.083 -8.510 3.870 1.00 84.31 90 GLU A O 1
ATOM 685 N N . ALA A 1 91 ? -2.544 -6.339 4.033 1.00 79.69 91 ALA A N 1
ATOM 686 C CA . ALA A 1 91 ? -3.747 -5.931 4.749 1.00 79.69 91 ALA A CA 1
ATOM 687 C C . ALA A 1 91 ? -4.997 -5.802 3.851 1.00 79.69 91 ALA A C 1
ATOM 689 O O . ALA A 1 91 ? -6.042 -5.383 4.340 1.00 79.69 91 ALA A O 1
ATOM 690 N N . GLY A 1 92 ? -4.927 -6.130 2.556 1.00 81.69 92 GLY A N 1
ATOM 691 C CA . GLY A 1 92 ? -6.059 -6.078 1.623 1.00 81.69 92 GLY A CA 1
ATOM 692 C C . GLY A 1 92 ? -6.429 -4.671 1.141 1.00 81.69 92 GLY A C 1
ATOM 693 O O . GLY A 1 92 ? -7.562 -4.438 0.714 1.00 81.69 92 GLY A O 1
ATOM 694 N N . VAL A 1 93 ? -5.522 -3.700 1.244 1.00 83.00 93 VAL A N 1
ATOM 695 C CA . VAL A 1 93 ? -5.749 -2.338 0.743 1.00 83.00 93 VAL A CA 1
ATOM 696 C C . VAL A 1 93 ? -5.564 -2.304 -0.775 1.00 83.00 93 VAL A C 1
ATOM 698 O O . VAL A 1 93 ? -4.594 -2.833 -1.310 1.00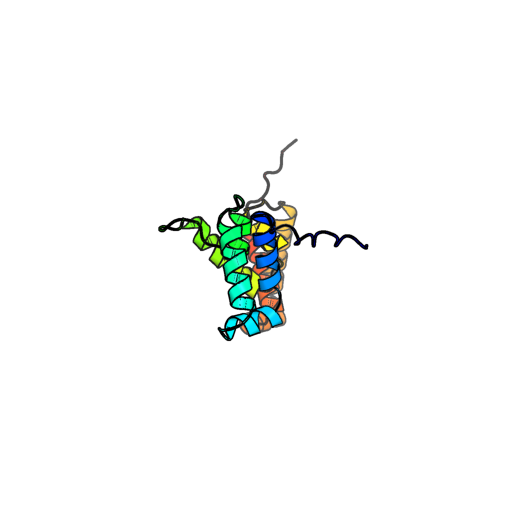 83.00 93 VAL A O 1
ATOM 701 N N . GLU A 1 94 ? -6.500 -1.655 -1.466 1.00 84.19 94 GLU A N 1
ATOM 702 C CA . GLU A 1 94 ? -6.480 -1.503 -2.924 1.00 84.19 94 GLU A CA 1
ATOM 703 C C . GLU A 1 94 ? -5.324 -0.607 -3.390 1.00 84.19 94 GLU A C 1
ATOM 705 O O . GLU A 1 94 ? -5.035 0.416 -2.765 1.00 84.19 94 GLU A O 1
ATOM 710 N N . THR A 1 95 ? -4.718 -0.924 -4.539 1.00 82.69 95 THR A N 1
ATOM 711 C CA . THR A 1 95 ? -3.551 -0.206 -5.090 1.00 82.69 95 THR A CA 1
ATOM 712 C C . THR A 1 95 ? -3.756 1.309 -5.196 1.00 82.69 95 THR A C 1
ATOM 714 O O . THR A 1 95 ? -2.860 2.074 -4.845 1.00 82.69 95 THR A O 1
ATOM 717 N N . GLY A 1 96 ? -4.942 1.763 -5.616 1.00 83.00 96 GLY A N 1
ATOM 718 C CA . GLY A 1 96 ? -5.244 3.196 -5.710 1.00 83.00 96 GLY A CA 1
ATOM 719 C C . GLY A 1 96 ? -5.195 3.912 -4.355 1.00 83.00 96 GLY A C 1
ATOM 720 O O . GLY A 1 96 ? -4.687 5.027 -4.262 1.00 83.00 96 GLY A O 1
ATOM 721 N N . VAL A 1 97 ? -5.643 3.243 -3.287 1.00 80.75 97 VAL A N 1
ATOM 722 C CA . VAL A 1 97 ? -5.551 3.771 -1.918 1.00 80.75 97 VAL A CA 1
ATOM 723 C C . VAL A 1 97 ? -4.099 3.754 -1.451 1.00 80.75 97 VAL A C 1
ATOM 725 O O . VAL A 1 97 ? -3.643 4.732 -0.875 1.00 80.75 97 VAL A O 1
ATOM 728 N N . ILE A 1 98 ? -3.337 2.696 -1.752 1.00 86.19 98 ILE A N 1
ATOM 729 C CA . ILE A 1 98 ? -1.898 2.644 -1.445 1.00 86.19 98 ILE A CA 1
ATOM 730 C C . ILE A 1 98 ? -1.175 3.847 -2.062 1.00 86.19 98 ILE A C 1
ATOM 732 O O . ILE A 1 9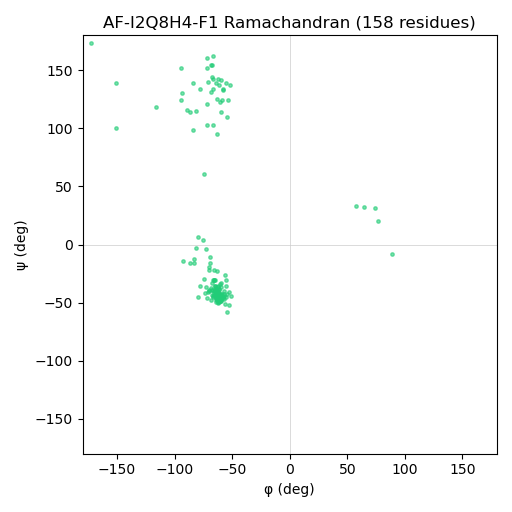8 ? -0.413 4.511 -1.362 1.00 86.19 98 ILE A O 1
ATOM 736 N N . ARG A 1 99 ? -1.455 4.185 -3.328 1.00 88.38 99 ARG A N 1
ATOM 737 C CA . ARG A 1 99 ? -0.883 5.375 -3.977 1.00 88.38 99 ARG A CA 1
ATOM 738 C C . ARG A 1 99 ? -1.188 6.646 -3.194 1.00 88.38 99 ARG A C 1
ATOM 740 O O . ARG A 1 99 ? -0.259 7.362 -2.839 1.00 88.38 99 ARG A O 1
ATOM 747 N N . GLN A 1 100 ? -2.457 6.872 -2.861 1.00 82.94 100 GLN A N 1
ATOM 748 C CA . GLN A 1 100 ? -2.893 8.039 -2.090 1.00 82.94 100 GLN A CA 1
ATOM 749 C C . GLN A 1 100 ? -2.136 8.169 -0.754 1.00 82.94 100 GLN A C 1
ATOM 751 O O . GLN A 1 100 ? -1.693 9.257 -0.381 1.00 82.94 100 GLN A O 1
ATOM 756 N N . VAL A 1 101 ? -1.937 7.049 -0.051 1.00 85.12 101 VAL A N 1
ATOM 757 C CA . VAL A 1 101 ? -1.190 7.007 1.216 1.00 85.12 101 VAL A CA 1
ATOM 758 C C . VAL A 1 101 ? 0.272 7.384 1.025 1.00 85.12 101 VAL A C 1
ATOM 760 O O . VAL A 1 101 ? 0.796 8.202 1.777 1.00 85.12 101 VAL A O 1
ATOM 763 N N . LEU A 1 102 ? 0.934 6.805 0.025 1.00 88.19 102 LEU A N 1
ATOM 764 C CA . LEU A 1 102 ? 2.365 7.014 -0.202 1.00 88.19 102 LEU A CA 1
ATOM 765 C C . LEU A 1 102 ? 2.675 8.395 -0.789 1.00 88.19 102 LEU A C 1
ATOM 767 O O . LEU A 1 102 ? 3.737 8.950 -0.517 1.00 88.19 102 LEU A O 1
ATOM 771 N N . THR A 1 103 ? 1.748 8.976 -1.553 1.00 87.69 103 THR A N 1
ATOM 772 C CA . THR A 1 103 ? 1.824 10.372 -2.007 1.00 87.69 103 THR A CA 1
ATOM 773 C C . THR A 1 103 ? 1.623 11.357 -0.848 1.00 87.69 103 THR A C 1
ATOM 775 O O . THR A 1 103 ? 2.064 12.503 -0.928 1.00 87.69 103 THR A O 1
ATOM 778 N N . GLY A 1 104 ? 1.037 10.904 0.266 1.00 80.25 104 GLY A N 1
ATOM 779 C CA . GLY A 1 104 ? 0.767 11.737 1.434 1.00 80.25 104 GLY A CA 1
ATOM 780 C C . GLY A 1 104 ? -0.399 12.695 1.210 1.00 80.25 104 GLY A C 1
ATOM 781 O O . GLY A 1 104 ? -0.387 13.801 1.757 1.00 80.25 104 GLY A O 1
ATOM 782 N N . ASP A 1 105 ? -1.378 12.286 0.399 1.00 81.12 105 ASP A N 1
ATOM 783 C CA . ASP A 1 105 ? -2.536 13.111 0.081 1.00 81.12 105 ASP A CA 1
ATOM 784 C C . ASP A 1 105 ? -3.293 13.498 1.353 1.00 81.12 105 ASP A C 1
ATOM 786 O O . ASP A 1 105 ? -3.568 12.683 2.241 1.00 81.12 105 ASP A O 1
ATOM 790 N N . GLU A 1 106 ? -3.638 14.779 1.433 1.00 83.56 106 GLU A N 1
ATOM 791 C CA . GLU A 1 106 ? -4.359 15.315 2.576 1.00 83.56 106 GLU A CA 1
ATOM 792 C C . GLU A 1 106 ? -5.808 14.811 2.586 1.00 83.56 106 GLU A C 1
ATOM 794 O O . GLU A 1 106 ? -6.492 14.781 1.557 1.00 83.56 106 GLU A O 1
ATOM 799 N N . VAL A 1 107 ? -6.305 14.482 3.775 1.00 84.25 107 VAL A N 1
ATOM 800 C CA . VAL A 1 107 ? -7.708 14.119 4.001 1.00 84.25 107 VAL A CA 1
ATOM 801 C C . VAL A 1 107 ? -8.499 15.347 4.434 1.00 84.25 107 VAL A C 1
ATOM 803 O O . VAL A 1 107 ? -7.963 16.292 5.015 1.00 84.25 107 VAL A O 1
ATOM 806 N N . THR A 1 108 ? -9.792 15.377 4.141 1.00 86.75 108 THR A N 1
ATOM 807 C CA . THR A 1 108 ? -10.663 16.446 4.639 1.00 86.75 108 THR A CA 1
ATOM 808 C C . THR A 1 108 ? -10.845 16.343 6.163 1.00 86.75 108 THR A C 1
ATOM 810 O O . THR A 1 108 ? -10.774 15.242 6.723 1.00 86.75 108 THR A O 1
ATOM 813 N N . PRO A 1 109 ? -11.146 17.457 6.860 1.00 85.44 109 PRO A N 1
ATOM 814 C CA . PRO A 1 109 ? -11.487 17.417 8.285 1.00 85.44 109 PRO A CA 1
ATOM 815 C C . PRO A 1 109 ? -12.650 16.463 8.594 1.00 85.44 109 PRO A C 1
ATOM 817 O O . PRO A 1 109 ? -12.643 15.774 9.614 1.00 85.44 109 PRO A O 1
ATOM 820 N N . GLN A 1 110 ? -13.628 16.378 7.686 1.00 86.94 110 GLN A N 1
ATOM 821 C CA . GLN A 1 110 ? -14.783 15.495 7.823 1.00 86.94 110 GLN A CA 1
ATOM 822 C C . GLN A 1 110 ? -14.392 14.013 7.751 1.00 86.94 110 GLN A C 1
ATOM 824 O O . GLN A 1 110 ? -14.852 13.226 8.578 1.00 86.94 110 GLN A O 1
ATOM 829 N N . GLU A 1 111 ? -13.537 13.626 6.801 1.00 86.38 111 GLU A N 1
ATOM 830 C CA . GLU A 1 111 ? -13.030 12.251 6.686 1.00 86.38 111 GLU A CA 1
ATOM 831 C C . GLU A 1 111 ? -12.202 11.860 7.910 1.00 86.38 111 GLU A C 1
ATOM 833 O O . GLU A 1 111 ? -12.392 10.774 8.459 1.00 86.38 111 GLU A O 1
ATOM 838 N N . HIS A 1 112 ? -11.340 12.762 8.388 1.00 89.44 112 HIS A N 1
ATOM 839 C CA . HIS A 1 112 ? -10.536 12.534 9.590 1.00 89.44 112 HIS A CA 1
ATOM 840 C C . HIS A 1 112 ? -11.412 12.331 10.833 1.00 89.44 112 HIS A C 1
ATOM 842 O O . HIS A 1 112 ? -11.247 11.350 11.568 1.00 89.44 112 HIS A O 1
ATOM 848 N N . ALA A 1 113 ? -12.404 13.202 11.034 1.00 87.81 113 ALA A N 1
ATOM 849 C CA . ALA A 1 113 ? -13.346 13.100 12.143 1.00 87.81 113 ALA A CA 1
ATOM 850 C C . ALA A 1 113 ? -14.188 11.815 12.062 1.00 87.81 113 ALA A C 1
ATOM 852 O O . ALA A 1 113 ? -14.335 11.103 13.061 1.00 87.81 113 ALA A O 1
ATOM 853 N N . ALA A 1 114 ? -14.697 11.477 10.874 1.00 90.38 114 ALA A N 1
ATOM 854 C CA . ALA A 1 114 ? -15.480 10.266 10.646 1.00 90.38 114 ALA A CA 1
ATOM 855 C C . ALA A 1 114 ? -14.654 8.992 10.886 1.00 90.38 114 ALA A C 1
ATOM 857 O O . ALA A 1 114 ? -15.137 8.059 11.537 1.00 90.38 114 ALA A O 1
ATOM 858 N N . ALA A 1 115 ? -13.401 8.955 10.424 1.00 92.50 115 ALA A N 1
ATOM 859 C CA . ALA A 1 115 ? -12.493 7.837 10.655 1.00 92.50 115 ALA A CA 1
ATOM 860 C C . ALA A 1 115 ? -12.142 7.695 12.142 1.00 92.50 115 ALA A C 1
ATOM 862 O O . ALA A 1 115 ? -12.208 6.594 12.692 1.00 92.50 115 ALA A O 1
ATOM 863 N N . THR A 1 116 ? -11.868 8.807 12.828 1.00 93.62 116 THR A N 1
ATOM 864 C CA . THR A 1 116 ? -11.601 8.825 14.274 1.00 93.62 116 THR A CA 1
ATOM 865 C C . THR A 1 116 ? -12.789 8.277 15.067 1.00 93.62 116 THR A C 1
ATOM 867 O O . THR A 1 116 ? -12.627 7.381 15.902 1.00 93.62 116 THR A O 1
ATOM 870 N N . ALA A 1 117 ? -14.002 8.753 14.775 1.00 94.25 117 ALA A N 1
ATOM 871 C CA . ALA A 1 117 ? -15.223 8.290 15.429 1.00 94.25 117 ALA A CA 1
ATOM 872 C C . ALA A 1 117 ? -15.505 6.808 15.137 1.00 94.25 117 ALA A C 1
ATOM 874 O O . ALA A 1 117 ? -15.848 6.043 16.041 1.00 94.25 117 ALA A O 1
ATOM 875 N N . THR A 1 118 ? -15.312 6.379 13.888 1.00 95.00 118 THR A N 1
ATOM 876 C CA . THR A 1 118 ? -15.505 4.983 13.477 1.00 95.00 118 THR A CA 1
ATOM 877 C C . THR A 1 118 ? -14.516 4.062 14.177 1.00 95.00 118 THR A C 1
ATOM 879 O O . THR A 1 118 ? -14.931 3.055 14.748 1.00 95.00 118 THR A O 1
ATOM 882 N N . LYS A 1 119 ? -13.231 4.430 14.227 1.00 94.69 119 LYS A N 1
ATOM 883 C CA . LYS A 1 119 ? -12.201 3.692 14.967 1.00 94.69 119 LYS A CA 1
ATOM 884 C C . LYS A 1 119 ? -12.568 3.558 16.444 1.00 94.69 119 LYS A C 1
ATOM 886 O O . LYS A 1 119 ? -12.531 2.457 16.987 1.00 94.69 119 LYS A O 1
ATOM 891 N N . ALA A 1 120 ? -12.987 4.651 17.083 1.00 95.88 120 ALA A N 1
ATOM 892 C CA . ALA A 1 120 ? -13.404 4.635 18.484 1.00 95.88 120 ALA A CA 1
ATOM 893 C C . ALA A 1 120 ? -14.635 3.743 18.731 1.00 95.88 120 ALA A C 1
ATOM 895 O O . ALA A 1 120 ? -14.723 3.101 19.778 1.00 95.88 120 ALA A O 1
ATOM 896 N N . ARG A 1 121 ? -15.578 3.683 17.782 1.00 96.44 121 ARG A N 1
ATOM 897 C CA . ARG A 1 121 ? -16.744 2.791 17.846 1.00 96.44 121 ARG A CA 1
ATOM 898 C C . ARG A 1 121 ? -16.338 1.324 17.713 1.00 96.44 121 ARG A C 1
ATOM 900 O O . ARG A 1 121 ? -16.771 0.515 18.524 1.00 96.44 121 ARG A O 1
ATOM 907 N N . LEU A 1 122 ? -15.500 0.991 16.732 1.00 95.81 122 LEU A N 1
ATOM 908 C CA . LEU A 1 122 ? -15.055 -0.384 16.483 1.00 95.81 122 LEU A CA 1
ATOM 909 C C . LEU A 1 122 ? -14.231 -0.954 17.644 1.00 95.81 122 LEU A C 1
ATOM 911 O O . LEU A 1 122 ? -14.400 -2.111 17.999 1.00 95.81 122 LEU A O 1
ATOM 915 N N . LEU A 1 123 ? -13.403 -0.137 18.300 1.00 94.62 123 LEU A N 1
ATOM 916 C CA . LEU A 1 123 ? -12.643 -0.567 19.483 1.00 94.62 123 LEU A CA 1
ATOM 917 C C . LEU A 1 123 ? -13.515 -0.816 20.726 1.00 94.62 123 LEU A C 1
ATOM 919 O O . LEU A 1 123 ? -13.055 -1.425 21.687 1.00 94.62 123 LEU A O 1
ATOM 923 N N . LYS A 1 124 ? -14.764 -0.337 20.733 1.00 96.38 124 LYS A N 1
ATOM 924 C CA . LYS A 1 124 ? -15.757 -0.642 21.778 1.00 96.38 124 LYS A CA 1
ATOM 925 C C . LYS A 1 124 ? -16.628 -1.848 21.420 1.00 96.38 124 LYS A C 1
ATOM 927 O O . LYS A 1 124 ? -17.321 -2.372 22.289 1.00 96.38 124 LYS A O 1
ATOM 932 N N . ASP A 1 125 ? -16.605 -2.274 20.162 1.00 96.81 125 ASP A N 1
ATOM 933 C CA . ASP A 1 125 ? -17.316 -3.447 19.673 1.00 96.81 125 ASP A CA 1
ATOM 934 C C . ASP A 1 125 ? -16.494 -4.701 20.004 1.00 96.81 125 ASP A C 1
ATOM 936 O O . ASP A 1 125 ? -15.367 -4.885 19.529 1.00 96.81 125 ASP A O 1
ATOM 940 N N . GLN A 1 126 ? -17.041 -5.554 20.875 1.00 96.00 126 GLN A N 1
ATOM 941 C CA . GLN A 1 126 ? -16.335 -6.750 21.332 1.00 96.00 126 GLN A CA 1
ATOM 942 C C . GLN A 1 126 ? -16.143 -7.782 20.221 1.00 96.00 126 GLN A C 1
ATOM 944 O O . GLN A 1 126 ? -15.122 -8.470 20.220 1.00 96.00 126 GLN A O 1
ATOM 949 N N . ASP A 1 127 ? -17.082 -7.894 19.284 1.00 96.56 127 ASP A N 1
ATOM 950 C CA . ASP A 1 127 ? -16.995 -8.868 18.199 1.00 96.56 127 ASP A CA 1
ATOM 951 C C . ASP A 1 127 ? -15.956 -8.422 17.177 1.00 96.56 127 ASP A C 1
ATOM 953 O O . ASP A 1 127 ? -15.107 -9.216 16.762 1.00 96.56 127 ASP A O 1
ATOM 957 N N . PHE A 1 128 ? -15.939 -7.128 16.850 1.00 96.06 128 PHE A N 1
ATOM 958 C CA . PHE A 1 128 ? -14.876 -6.553 16.032 1.00 96.06 128 PHE A CA 1
ATOM 959 C C . PHE A 1 128 ? -13.507 -6.711 16.701 1.00 96.06 128 PHE A C 1
ATOM 961 O O . PHE A 1 128 ? -12.559 -7.168 16.066 1.00 96.06 128 PHE A O 1
ATOM 968 N N . THR A 1 129 ? -13.394 -6.380 17.989 1.00 96.06 129 THR A N 1
ATOM 969 C CA . THR A 1 129 ? -12.115 -6.443 18.713 1.00 96.06 129 THR A CA 1
ATOM 970 C C . THR A 1 129 ? -11.575 -7.868 18.775 1.00 96.06 129 THR A C 1
ATOM 972 O O . THR A 1 129 ? -10.384 -8.075 18.549 1.00 96.06 129 THR A O 1
ATOM 975 N N . LYS A 1 130 ? -12.432 -8.869 19.012 1.00 96.88 130 LYS A N 1
ATOM 976 C CA . LYS A 1 130 ? -12.039 -10.286 18.965 1.00 96.88 130 LYS A CA 1
ATOM 977 C C . LYS A 1 130 ? -11.534 -10.688 17.583 1.00 96.88 130 LYS A C 1
ATOM 979 O O . LYS A 1 130 ? -10.477 -11.303 17.495 1.00 96.88 130 LYS A O 1
ATOM 984 N N . ARG A 1 131 ? -12.249 -10.316 16.516 1.00 96.62 131 ARG A N 1
ATOM 985 C CA . ARG A 1 131 ? -11.831 -10.580 15.129 1.00 96.62 131 ARG A CA 1
ATOM 986 C C . ARG A 1 131 ? -10.488 -9.925 14.815 1.00 96.62 131 ARG A C 1
ATOM 988 O O . ARG A 1 131 ? -9.583 -10.591 14.328 1.00 96.62 131 ARG A O 1
ATOM 995 N N . TYR A 1 132 ? -10.329 -8.655 15.172 1.00 93.94 132 TYR A N 1
ATOM 996 C CA . TYR A 1 132 ? -9.085 -7.916 14.977 1.00 93.94 132 TYR A CA 1
ATOM 997 C C . TYR A 1 132 ? -7.910 -8.546 15.741 1.00 93.94 132 TYR A C 1
ATOM 999 O O . TYR A 1 132 ? -6.846 -8.757 15.168 1.00 93.94 132 TYR A O 1
ATOM 1007 N N . MET A 1 133 ? -8.107 -8.929 17.008 1.00 94.06 133 MET A N 1
ATOM 1008 C CA . MET A 1 133 ? -7.090 -9.623 17.815 1.00 94.06 133 MET A CA 1
ATOM 1009 C C . MET A 1 133 ? -6.756 -11.019 17.271 1.00 94.06 133 MET A C 1
ATOM 1011 O O . MET A 1 133 ? -5.623 -11.473 17.401 1.00 94.06 133 MET A O 1
ATOM 1015 N N . ALA A 1 134 ? -7.718 -11.684 16.631 1.00 95.31 134 ALA A N 1
ATOM 1016 C CA . ALA A 1 134 ? -7.519 -12.951 15.933 1.00 95.31 134 ALA A CA 1
ATOM 1017 C C . ALA A 1 134 ? -6.884 -12.789 14.537 1.00 95.31 134 ALA A C 1
ATOM 1019 O O . ALA A 1 134 ? -6.764 -13.775 13.816 1.00 95.31 134 ALA A O 1
ATOM 1020 N N . SER A 1 135 ? -6.469 -11.574 14.153 1.00 89.62 135 SER A N 1
ATOM 1021 C CA . SER A 1 135 ? -5.927 -11.260 12.823 1.00 89.62 135 SER A CA 1
ATOM 1022 C C . SER A 1 135 ? -6.886 -11.598 11.672 1.00 89.62 135 SER A C 1
ATOM 1024 O O . SER A 1 135 ? -6.455 -11.965 10.582 1.00 89.62 135 SER A O 1
ATOM 1026 N N . ASP A 1 136 ? -8.197 -11.469 11.902 1.00 91.94 136 ASP A N 1
ATOM 1027 C CA . ASP A 1 136 ? -9.210 -11.588 10.852 1.00 91.94 136 ASP A CA 1
ATOM 1028 C C . ASP A 1 136 ? -8.966 -10.540 9.757 1.00 91.94 136 ASP A C 1
ATOM 1030 O O . ASP A 1 136 ? -8.907 -9.341 10.041 1.00 91.94 136 ASP A O 1
ATOM 1034 N N . GLY A 1 137 ? -8.836 -10.990 8.506 1.00 86.88 137 GLY A N 1
ATOM 1035 C CA . GLY A 1 137 ? -8.365 -10.153 7.399 1.00 86.88 137 GLY A CA 1
ATOM 1036 C C . GLY A 1 137 ? -9.208 -8.898 7.171 1.00 86.88 137 GLY A C 1
ATOM 1037 O O . GLY A 1 137 ? -8.655 -7.813 7.017 1.00 86.88 137 GLY A O 1
ATOM 1038 N N . GLU A 1 138 ? -10.538 -9.010 7.230 1.00 88.56 138 GLU A N 1
ATOM 1039 C CA . GLU A 1 138 ? -11.427 -7.855 7.045 1.00 88.56 138 GLU A CA 1
ATOM 1040 C C . GLU A 1 138 ? -11.343 -6.873 8.224 1.00 88.56 138 GLU A C 1
ATOM 1042 O O . GLU A 1 138 ? -11.303 -5.660 8.022 1.00 88.56 138 GLU A O 1
ATOM 1047 N N . ALA A 1 139 ? -11.245 -7.371 9.462 1.00 92.31 139 ALA A N 1
ATOM 1048 C CA . ALA A 1 139 ? -11.072 -6.508 10.629 1.00 92.31 139 ALA A CA 1
ATOM 1049 C C . ALA A 1 139 ? -9.714 -5.778 10.611 1.00 92.31 139 ALA A C 1
ATOM 1051 O O . ALA A 1 139 ? -9.645 -4.588 10.932 1.00 92.31 139 ALA A O 1
ATOM 1052 N N . VAL A 1 140 ? -8.640 -6.465 10.202 1.00 90.75 140 VAL A N 1
ATOM 1053 C CA . VAL A 1 140 ? -7.304 -5.873 10.024 1.00 90.75 140 VAL A CA 1
ATOM 1054 C C . VAL A 1 140 ? -7.327 -4.821 8.923 1.00 90.75 140 VAL A C 1
ATOM 1056 O O . VAL A 1 140 ? -6.908 -3.691 9.167 1.00 90.75 140 VAL A O 1
ATOM 1059 N N . ARG A 1 141 ? -7.887 -5.143 7.752 1.00 86.62 141 ARG A N 1
ATOM 1060 C CA . ARG A 1 141 ? -8.056 -4.210 6.631 1.00 86.62 141 ARG A CA 1
ATOM 1061 C C . ARG A 1 141 ? -8.769 -2.937 7.066 1.00 86.62 141 ARG A C 1
ATOM 1063 O O . ARG A 1 141 ? -8.264 -1.833 6.855 1.00 86.62 141 ARG A O 1
ATOM 1070 N N . GLN A 1 142 ? -9.922 -3.085 7.717 1.00 90.50 142 GLN A N 1
ATOM 1071 C CA . GLN A 1 142 ? -10.739 -1.960 8.155 1.00 90.50 142 GLN A CA 1
ATOM 1072 C C . GLN A 1 142 ? -10.001 -1.079 9.173 1.00 90.50 142 GLN A C 1
ATOM 1074 O O . GLN A 1 142 ? -10.026 0.147 9.057 1.00 90.50 142 GLN A O 1
ATOM 1079 N N . MET A 1 143 ? -9.310 -1.674 10.149 1.00 93.31 143 MET A N 1
ATOM 1080 C CA . MET A 1 143 ? -8.534 -0.914 11.133 1.00 93.31 143 MET A CA 1
ATOM 1081 C C . MET A 1 143 ? -7.321 -0.218 10.499 1.00 93.31 143 MET A C 1
ATOM 1083 O O . MET A 1 143 ? -7.034 0.932 10.834 1.00 93.31 143 MET A O 1
ATOM 1087 N N . THR A 1 144 ? -6.638 -0.870 9.557 1.00 88.56 144 THR A N 1
ATOM 1088 C CA . THR A 1 144 ? -5.518 -0.293 8.803 1.00 88.56 144 THR A CA 1
ATOM 1089 C C . THR A 1 144 ? -5.954 0.935 8.011 1.00 88.56 144 THR A C 1
ATOM 1091 O O . THR A 1 144 ? -5.333 1.987 8.151 1.00 88.56 144 THR A O 1
ATOM 1094 N N . LEU A 1 145 ? -7.061 0.856 7.266 1.00 88.31 145 LEU A N 1
ATOM 1095 C CA . LEU A 1 145 ? -7.610 1.998 6.523 1.00 88.31 145 LEU A CA 1
ATOM 1096 C C . LEU A 1 145 ? -7.956 3.176 7.444 1.00 88.31 145 LEU A C 1
ATOM 1098 O O . LEU A 1 145 ? -7.634 4.324 7.143 1.00 88.31 145 LEU A O 1
ATOM 1102 N N . LEU A 1 146 ? -8.568 2.902 8.599 1.00 90.88 146 LEU A N 1
ATOM 1103 C CA . LEU A 1 146 ? -8.878 3.943 9.580 1.00 90.88 146 LEU A CA 1
ATOM 1104 C C . LEU A 1 146 ? -7.611 4.567 10.173 1.00 90.88 146 LEU A C 1
ATOM 1106 O O . LEU A 1 146 ? -7.549 5.783 10.334 1.00 90.88 146 LEU A O 1
ATOM 1110 N N . ASN A 1 147 ? -6.595 3.761 10.487 1.00 89.88 147 ASN A N 1
ATOM 1111 C CA . ASN A 1 147 ? -5.320 4.253 11.009 1.00 89.88 147 ASN A CA 1
ATOM 1112 C C . ASN A 1 147 ? -4.604 5.152 10.006 1.00 89.88 147 ASN A C 1
ATOM 1114 O O . ASN A 1 147 ? -4.110 6.204 10.402 1.00 89.88 147 ASN A O 1
ATOM 1118 N N . VAL A 1 148 ? -4.607 4.761 8.733 1.00 85.50 148 VAL A N 1
ATOM 1119 C CA . VAL A 1 148 ? -4.083 5.562 7.629 1.00 85.50 148 VAL A CA 1
ATOM 1120 C C . VAL A 1 148 ? -4.740 6.942 7.622 1.00 85.50 148 VAL A C 1
ATOM 1122 O O . VAL A 1 148 ? -4.039 7.932 7.806 1.00 85.50 148 VAL A O 1
ATOM 1125 N N . ILE A 1 149 ? -6.074 7.011 7.528 1.00 86.31 149 ILE A N 1
ATOM 1126 C CA . ILE A 1 149 ? -6.812 8.286 7.450 1.00 86.31 149 ILE A CA 1
ATOM 1127 C C . ILE A 1 149 ? -6.557 9.155 8.687 1.00 86.31 149 ILE A C 1
ATOM 1129 O O . ILE A 1 149 ? -6.351 10.360 8.571 1.00 86.31 149 ILE A O 1
ATOM 1133 N N . VAL A 1 150 ? -6.546 8.552 9.879 1.00 88.69 150 VAL A N 1
ATOM 1134 C CA . VAL A 1 150 ? -6.310 9.272 11.141 1.00 88.69 150 VAL A CA 1
ATOM 1135 C C . VAL A 1 150 ? -4.880 9.818 11.233 1.00 88.69 150 VAL A C 1
ATOM 1137 O O . VAL A 1 150 ? -4.666 10.845 11.877 1.00 88.69 150 VAL A O 1
ATOM 1140 N N . SER A 1 151 ? -3.909 9.147 10.609 1.00 85.50 151 SER A N 1
ATOM 1141 C CA . SER A 1 151 ? -2.504 9.571 10.581 1.00 85.50 151 SER A CA 1
ATOM 1142 C C . SER A 1 151 ? -2.163 10.556 9.455 1.00 85.50 151 SER A C 1
ATOM 1144 O O . SER A 1 151 ? -1.119 11.205 9.519 1.00 85.50 151 SER A O 1
ATOM 1146 N N . SER A 1 152 ? -3.027 10.682 8.443 1.00 84.06 152 SER A N 1
ATOM 1147 C CA . SER A 1 152 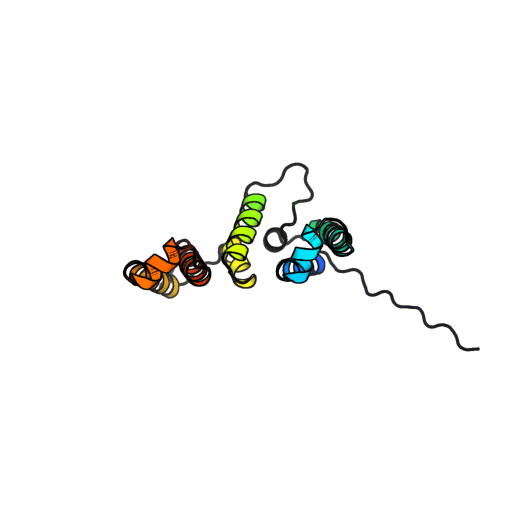? -2.844 11.605 7.322 1.00 84.06 152 SER A CA 1
ATOM 1148 C C . SER A 1 152 ? -2.944 13.071 7.748 1.00 84.06 152 SER A C 1
ATOM 1150 O O . SER A 1 152 ? -3.626 13.428 8.712 1.00 84.06 152 SER A O 1
ATOM 1152 N N . LYS A 1 153 ? -2.291 13.953 6.981 1.00 84.12 153 LYS A N 1
ATOM 1153 C CA . LYS A 1 153 ? -2.450 15.405 7.133 1.00 84.12 153 LYS A CA 1
ATOM 1154 C C . LYS A 1 153 ? -3.883 15.811 6.798 1.00 84.12 153 LYS A C 1
ATOM 1156 O O . LYS A 1 153 ? -4.457 15.318 5.829 1.00 84.12 153 LYS A O 1
ATOM 1161 N N . VAL A 1 154 ? -4.440 16.731 7.579 1.00 84.81 154 VAL A N 1
ATOM 1162 C CA . VAL A 1 154 ? -5.776 17.283 7.340 1.00 84.81 154 VAL A CA 1
ATOM 1163 C C . VAL A 1 154 ? -5.650 18.559 6.514 1.00 84.81 154 VAL A C 1
ATOM 1165 O O . VAL A 1 154 ? -4.871 19.442 6.875 1.00 84.81 154 VAL A O 1
ATOM 1168 N N . LYS A 1 155 ? -6.433 18.665 5.434 1.00 86.06 155 LYS A N 1
ATOM 1169 C CA . LYS A 1 155 ? -6.523 19.877 4.608 1.00 86.06 155 LYS A CA 1
ATOM 1170 C C . LYS A 1 155 ? -6.850 21.070 5.497 1.00 86.06 155 LYS A C 1
ATOM 1172 O O . LYS A 1 155 ? -7.861 21.050 6.202 1.00 86.06 155 LYS A O 1
ATOM 1177 N N . ALA A 1 156 ? -6.023 22.114 5.446 1.00 73.19 156 ALA A N 1
ATOM 1178 C CA . ALA A 1 156 ? -6.345 23.368 6.112 1.00 73.19 156 ALA A CA 1
ATOM 1179 C C . ALA A 1 156 ? -7.646 23.919 5.514 1.00 73.19 156 ALA A C 1
ATOM 1181 O O . ALA A 1 156 ? -7.740 24.121 4.299 1.00 73.19 156 ALA A O 1
ATOM 1182 N N . GLU A 1 157 ? -8.657 24.150 6.351 1.00 56.69 157 GLU A N 1
ATOM 1183 C CA . GLU A 1 157 ? -9.859 24.849 5.913 1.00 56.69 157 GLU A CA 1
ATOM 1184 C C . GLU A 1 157 ? -9.433 26.237 5.426 1.00 56.69 157 GLU A C 1
ATOM 1186 O O . GLU A 1 157 ? -8.939 27.057 6.203 1.00 56.69 157 GLU A O 1
ATOM 1191 N N . LYS A 1 158 ? -9.583 26.505 4.122 1.00 46.28 158 LYS A N 1
ATOM 1192 C CA . LYS A 1 158 ? -9.524 27.877 3.619 1.00 46.28 158 LYS A CA 1
ATOM 1193 C C . LYS A 1 158 ? -10.694 28.622 4.251 1.00 46.28 158 LYS A C 1
ATOM 1195 O O . LYS A 1 158 ? -11.811 28.552 3.745 1.00 46.28 158 LYS A O 1
ATOM 1200 N N . GLN A 1 159 ? -10.428 29.312 5.358 1.00 41.50 159 GLN A N 1
ATOM 1201 C CA . GLN A 1 159 ? -11.298 30.369 5.853 1.00 41.50 159 GLN A CA 1
ATOM 1202 C C . GLN A 1 159 ? -11.482 31.356 4.695 1.00 41.50 159 GLN A C 1
ATOM 1204 O O . GLN A 1 159 ? -10.515 31.972 4.243 1.00 41.50 159 GLN A O 1
ATOM 1209 N N . SER A 1 160 ? -12.693 31.369 4.139 1.00 38.41 160 SER A N 1
ATOM 1210 C CA . SER A 1 160 ? -13.135 32.344 3.139 1.00 38.41 160 SER A CA 1
ATOM 1211 C C . SER A 1 160 ? -13.693 33.569 3.841 1.00 38.41 160 SER A C 1
ATOM 1213 O O . SER A 1 160 ? -14.313 33.378 4.912 1.00 38.41 160 SER A O 1
#

Secondary structure (DSSP, 8-state):
-PPPPP--PPPPPPHHHHHHHHHHHHH-HHHHHHHHTSSSHHHHHHHHHHHHHTT-S-HHHHHHTTPPPSSSS--HHHHHHHHHHHHHHHTT--HHHHHHHHHTPPBPHHHHHHHHHHHHHHTT-HHHHHHHHTT-HHHHHHHHHHHHHHHSPBPP----

Radius of gyration: 20.66 Å; Cα contacts (8 Å, |Δi|>4): 159; chains: 1; bounding box: 41×54×77 Å

Sequence (160 aa):
MTEPQPIQTPPAPTPDEAVAKLADLRSNKDWTDNFLKGNGPQVAEFRSLSEIAIKSGDRIEKAIAGVLDDSPVQESGHIQNIGAAAWLREAGVETGVIRQVLTGDEVTPQEHAAATATKARLLKDQDFTKRYMASDGEAVRQMTLLNVIVSSKVKAEKQS

Nearest PDB structures (foldseek):
  8twa-assembly1_1  TM=2.284E-01  e=6.349E+00  Saccharomyces cerevisiae

Foldseek 3Di:
DDDDDDDDDPDDDALLRLLVVLLVLVLDPVLVVVVVVPDDVSVVSLVSSLVRNLPDPDLLSCLLSLRAHPDPDGDPLSVVLVVQNVVLVQLVHDSVVSSCLSVLPADEPVQLVVLVVVLVVLCVDPVLVVCVVVVPSVSSSSNVSSVSNNPGHYDDPPPD